Protein AF-A0A259RYV9-F1 (afdb_monomer)

Nearest PDB structures (foldseek):
  1l1l-assembly4_D  TM=4.058E-01  e=5.316E+00  Lactobacillus leichmannii

pLDDT: mean 86.41, std 16.16, range [40.16, 98.5]

Secondary structure (DSSP, 8-state):
-------PPP---HHHHHHHHHHHHHHHHHHHHH--S---HHHHHHHHHHHHHIIIII------

Radius of gyration: 14.47 Å; Cα contacts (8 Å, |Δi|>4): 36; chains: 1; bounding box: 44×18×31 Å

Solvent-accessible surface area (backbone atoms only — not comparable to full-atom values): 4066 Å² total; per-residue (Å²): 133,86,86,70,77,72,80,68,63,67,89,67,49,72,69,56,44,51,53,52,19,50,51,50,41,53,50,50,51,55,45,62,77,70,49,94,65,95,74,63,60,72,59,56,56,72,41,27,58,59,53,37,47,36,61,56,68,68,51,95,73,81,92,122

Sequence (64 aa):
MSDRALPGRGEHSVEELEDLAFELRSKLLQLCGTYEGAVHIGGDLSAADIFTALFEYGLRVDPA

Foldseek 3Di:
DDPPQDPQQPPDDPVSLVVQLVVQLVVLVVCVVVDPDDDPSVVSNVCSSVVSCCVRPVDRDDPD

Structure (mmCIF, N/CA/C/O backbone):
data_AF-A0A259RYV9-F1
#
_entry.id   AF-A0A259RYV9-F1
#
loop_
_atom_site.group_PDB
_atom_site.id
_atom_site.type_symbol
_atom_site.label_atom_id
_atom_site.label_alt_id
_atom_site.label_comp_id
_atom_site.label_asym_id
_atom_site.label_entity_id
_atom_site.label_seq_id
_atom_site.pdbx_PDB_ins_code
_atom_site.Cartn_x
_atom_site.Cartn_y
_atom_site.Cartn_z
_atom_site.occupancy
_atom_site.B_iso_or_equiv
_atom_site.auth_seq_id
_atom_site.auth_comp_id
_atom_site.auth_asym_id
_atom_site.auth_atom_id
_atom_site.pdbx_PDB_model_num
ATOM 1 N N . MET A 1 1 ? -35.241 4.367 -5.205 1.00 40.16 1 MET A N 1
ATOM 2 C CA . MET A 1 1 ? -34.038 3.509 -5.185 1.00 40.16 1 MET A CA 1
ATOM 3 C C . MET A 1 1 ? -33.6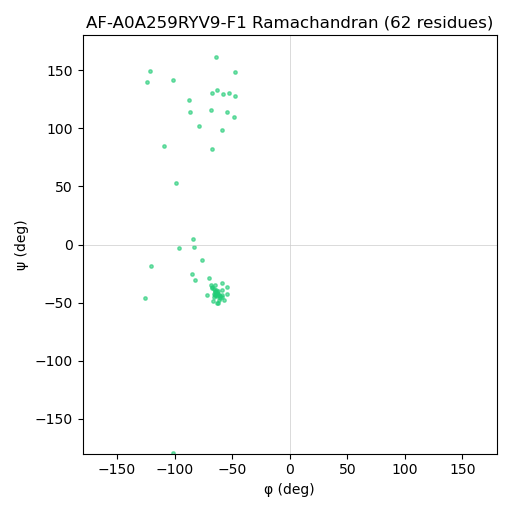27 3.373 -3.735 1.00 40.16 1 MET A C 1
ATOM 5 O O . MET A 1 1 ? -33.475 4.392 -3.081 1.00 40.16 1 MET A O 1
ATOM 9 N N . SER A 1 2 ? -33.631 2.149 -3.209 1.00 45.44 2 SER A N 1
ATOM 10 C CA . SER A 1 2 ? -33.365 1.880 -1.793 1.00 45.44 2 SER A CA 1
ATOM 11 C C . SER A 1 2 ? -31.901 2.182 -1.498 1.00 45.44 2 SER A C 1
ATOM 13 O O . SER A 1 2 ? -31.027 1.508 -2.034 1.00 45.44 2 SER A O 1
ATOM 15 N N . ASP A 1 3 ? -31.664 3.174 -0.648 1.00 46.44 3 ASP A N 1
ATOM 16 C CA . ASP A 1 3 ? -30.386 3.440 0.006 1.00 46.44 3 ASP A CA 1
ATOM 17 C C . ASP A 1 3 ? -30.107 2.284 0.978 1.00 46.44 3 ASP A C 1
ATOM 19 O O . ASP A 1 3 ? -30.488 2.306 2.147 1.00 46.44 3 ASP A O 1
ATOM 23 N N . ARG A 1 4 ? -29.572 1.173 0.461 1.00 49.59 4 ARG A N 1
ATOM 24 C CA . ARG A 1 4 ? -28.925 0.187 1.322 1.00 49.59 4 ARG A CA 1
ATOM 25 C C . ARG A 1 4 ? -27.548 0.752 1.616 1.00 49.59 4 ARG A C 1
ATOM 27 O O . ARG A 1 4 ? -26.668 0.668 0.767 1.00 49.59 4 ARG A O 1
ATOM 34 N N . ALA A 1 5 ? -27.392 1.318 2.810 1.00 48.94 5 ALA A N 1
ATOM 35 C CA . ALA A 1 5 ? -26.085 1.554 3.393 1.00 48.94 5 ALA A CA 1
ATOM 36 C C . ALA A 1 5 ? -25.282 0.252 3.268 1.00 48.94 5 ALA A C 1
ATOM 38 O O . ALA A 1 5 ? -25.632 -0.761 3.880 1.00 48.94 5 ALA A O 1
ATOM 39 N N . LEU A 1 6 ? -24.266 0.260 2.403 1.00 55.56 6 LEU A N 1
ATOM 40 C CA . LEU A 1 6 ? -23.283 -0.811 2.371 1.00 55.56 6 LEU A CA 1
ATOM 41 C C . LEU A 1 6 ? -22.675 -0.852 3.777 1.00 55.56 6 LEU A C 1
ATOM 43 O O . LEU A 1 6 ? -22.344 0.221 4.294 1.00 55.56 6 LEU A O 1
ATOM 47 N N . PRO A 1 7 ? -22.611 -2.023 4.436 1.00 50.22 7 PRO A N 1
ATOM 48 C CA . PRO A 1 7 ? -21.998 -2.114 5.749 1.00 50.22 7 PRO A CA 1
ATOM 49 C C . PRO A 1 7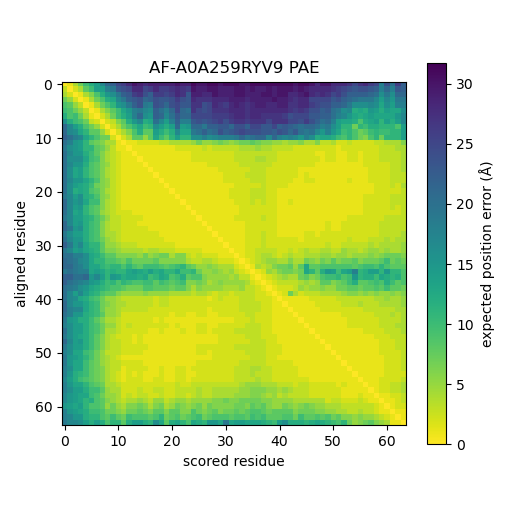 ? -20.594 -1.536 5.614 1.00 50.22 7 PRO A C 1
ATOM 51 O O . PRO A 1 7 ? -19.782 -2.065 4.855 1.00 50.22 7 PRO A O 1
ATOM 54 N N . GLY A 1 8 ? -20.343 -0.404 6.277 1.00 54.16 8 GLY A N 1
ATOM 55 C CA . GLY A 1 8 ? -18.994 0.128 6.359 1.00 54.16 8 GLY A CA 1
ATOM 56 C C . GLY A 1 8 ? -18.119 -0.998 6.882 1.00 54.16 8 GLY A C 1
ATOM 57 O O . GLY A 1 8 ? -18.499 -1.654 7.860 1.00 54.16 8 GLY A O 1
ATOM 58 N N . ARG A 1 9 ? -16.992 -1.265 6.209 1.00 62.12 9 ARG A N 1
ATOM 59 C CA . ARG A 1 9 ? -15.916 -2.017 6.857 1.00 62.12 9 ARG A CA 1
ATOM 60 C C . ARG A 1 9 ? -15.730 -1.364 8.223 1.00 62.12 9 ARG A C 1
ATOM 62 O O . ARG A 1 9 ? -15.755 -0.135 8.304 1.00 62.12 9 ARG A O 1
ATOM 69 N N . GLY A 1 10 ? -15.765 -2.175 9.281 1.00 63.88 10 GLY A N 1
ATOM 70 C CA . GLY A 1 10 ? -15.781 -1.671 10.655 1.00 63.88 10 GLY A CA 1
ATOM 71 C C . GLY A 1 10 ? -14.710 -0.601 10.842 1.00 63.88 10 GLY A C 1
ATOM 72 O O . GLY A 1 10 ? -13.698 -0.635 10.149 1.00 63.88 10 GLY A O 1
ATOM 73 N N . GLU A 1 11 ? -14.956 0.371 11.720 1.00 78.69 11 GLU A N 1
ATOM 74 C CA . GLU A 1 11 ? -14.020 1.476 11.933 1.00 78.69 11 GLU A CA 1
ATOM 75 C C . GLU A 1 11 ? -12.660 0.917 12.370 1.00 78.69 11 GLU A C 1
ATOM 77 O O . GLU A 1 11 ? -12.473 0.561 13.532 1.00 78.69 11 GLU A O 1
ATOM 82 N N . HIS A 1 12 ? -11.734 0.796 11.417 1.00 89.06 12 HIS A N 1
ATOM 83 C CA . HIS A 1 12 ? -10.371 0.379 11.686 1.00 89.06 12 HIS A CA 1
ATOM 84 C C . HIS A 1 12 ? -9.714 1.424 12.584 1.00 89.06 12 HIS A C 1
ATOM 86 O O . HIS A 1 12 ? -9.791 2.632 12.332 1.00 89.06 12 HIS A O 1
ATOM 92 N N . SER A 1 13 ? -9.049 0.956 13.631 1.00 95.12 13 SER A N 1
ATOM 93 C CA . SER A 1 13 ? -8.126 1.781 14.397 1.00 95.12 13 SER A CA 1
ATOM 94 C C . SER A 1 13 ? -6.936 2.203 13.528 1.00 95.12 13 SER A C 1
ATOM 96 O O . SER A 1 13 ? -6.644 1.598 12.497 1.00 95.12 13 SER A O 1
ATOM 98 N N . VAL A 1 14 ? -6.217 3.245 13.951 1.00 96.06 14 VAL A N 1
ATOM 99 C CA . VAL A 1 14 ? -5.004 3.689 13.242 1.00 96.06 14 VAL A CA 1
ATOM 100 C C . VAL A 1 14 ? -3.965 2.563 13.164 1.00 96.06 14 VAL A C 1
ATOM 102 O O . VAL A 1 14 ? -3.376 2.379 12.108 1.00 96.06 14 VAL A O 1
ATOM 105 N N . GLU A 1 15 ? -3.803 1.775 14.230 1.00 97.38 15 GLU A N 1
ATOM 106 C CA . GLU A 1 15 ? -2.873 0.634 14.272 1.00 97.38 15 GLU A CA 1
ATOM 107 C C . GLU A 1 15 ? -3.257 -0.448 13.247 1.00 97.38 15 GLU A C 1
ATOM 109 O O . GLU A 1 15 ? -2.416 -0.908 12.480 1.00 97.38 15 GLU A O 1
ATOM 114 N N . GLU A 1 16 ? -4.547 -0.778 13.128 1.00 96.94 16 GLU A N 1
ATOM 115 C CA . GLU A 1 16 ? -5.019 -1.718 12.100 1.00 96.94 16 GLU A CA 1
ATOM 116 C C . GLU A 1 16 ? -4.823 -1.175 10.673 1.00 96.94 16 GLU A C 1
ATOM 118 O O . GLU A 1 16 ? -4.523 -1.937 9.754 1.00 96.94 16 GLU A O 1
ATOM 123 N N . LEU A 1 17 ? -4.968 0.139 10.462 1.00 96.44 17 LEU A N 1
ATOM 124 C CA . LEU A 1 17 ? -4.680 0.766 9.166 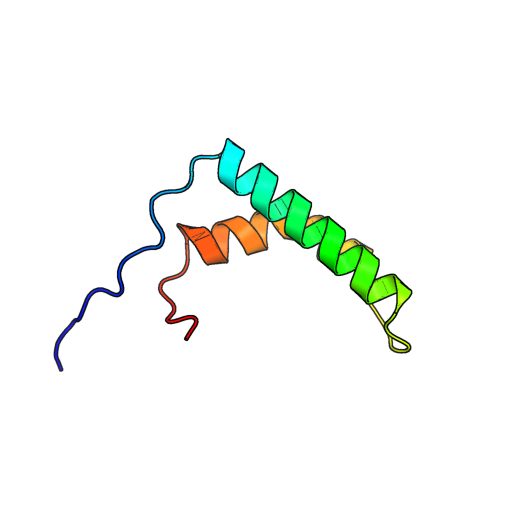1.00 96.44 17 LEU A CA 1
ATOM 125 C C . LEU A 1 17 ? -3.182 0.719 8.829 1.00 96.44 17 LEU A C 1
ATOM 127 O O . LEU A 1 17 ? -2.828 0.518 7.666 1.00 96.44 17 LEU A O 1
ATOM 131 N N . GLU A 1 18 ? -2.303 0.878 9.819 1.00 98.00 18 GLU A N 1
ATOM 132 C CA . GLU A 1 18 ? -0.852 0.740 9.647 1.00 98.00 18 GLU A CA 1
ATOM 133 C C . GLU A 1 18 ? -0.470 -0.698 9.264 1.00 98.00 18 GLU A C 1
ATOM 135 O O . GLU A 1 18 ? 0.298 -0.893 8.315 1.00 98.00 18 GLU A O 1
ATOM 140 N N . ASP A 1 19 ? -1.072 -1.701 9.912 1.00 98.50 19 ASP A N 1
ATOM 141 C CA . ASP A 1 19 ? -0.885 -3.118 9.579 1.00 98.50 19 ASP A CA 1
ATOM 142 C C . ASP A 1 19 ? -1.336 -3.434 8.143 1.00 98.50 19 ASP A C 1
ATOM 144 O O . ASP A 1 19 ? -0.606 -4.065 7.369 1.00 98.50 19 ASP A O 1
ATOM 148 N N . LEU A 1 20 ? -2.509 -2.939 7.738 1.00 97.69 20 LEU A N 1
ATOM 149 C CA . LEU A 1 20 ? -3.027 -3.113 6.376 1.00 97.69 20 LEU A CA 1
ATOM 150 C C . LEU A 1 20 ? -2.147 -2.409 5.333 1.00 97.69 20 LEU A C 1
ATOM 152 O O . LEU A 1 20 ? -1.886 -2.951 4.254 1.00 97.69 20 LEU A O 1
ATOM 156 N N . ALA A 1 21 ? -1.639 -1.213 5.636 1.00 98.38 21 ALA A N 1
ATOM 157 C CA . ALA A 1 21 ? -0.715 -0.509 4.754 1.00 98.38 21 ALA A CA 1
ATOM 158 C C . ALA A 1 21 ? 0.649 -1.213 4.662 1.00 98.38 21 ALA A C 1
ATOM 160 O O . ALA A 1 21 ? 1.277 -1.224 3.598 1.00 98.38 21 ALA A O 1
ATOM 161 N N . PHE A 1 22 ? 1.125 -1.831 5.744 1.00 98.50 22 PHE A N 1
ATOM 162 C CA . PHE A 1 22 ? 2.311 -2.686 5.719 1.00 98.50 22 PHE A CA 1
ATOM 163 C C . PHE A 1 22 ? 2.095 -3.936 4.850 1.00 98.50 22 PHE A C 1
ATOM 165 O O . PHE A 1 22 ? 2.956 -4.287 4.031 1.00 98.50 22 PHE A O 1
ATOM 172 N N . GLU A 1 23 ? 0.932 -4.578 4.966 1.00 98.50 23 GLU A N 1
ATOM 173 C CA . GLU A 1 23 ? 0.561 -5.716 4.127 1.00 98.50 23 GLU A CA 1
ATOM 174 C C . GLU A 1 23 ? 0.523 -5.324 2.641 1.00 98.50 23 GLU A C 1
ATOM 176 O O . GLU A 1 23 ? 1.090 -6.026 1.797 1.00 98.50 23 GLU A O 1
ATOM 181 N N . LEU A 1 24 ? -0.073 -4.172 2.314 1.00 98.38 24 LEU A N 1
ATOM 182 C CA . LEU A 1 24 ? -0.107 -3.635 0.953 1.00 98.38 24 LEU A CA 1
ATOM 183 C C . LEU A 1 24 ? 1.306 -3.450 0.383 1.00 98.38 24 LEU A C 1
ATOM 185 O O . LEU A 1 24 ? 1.590 -3.923 -0.718 1.00 98.38 24 LEU A O 1
ATOM 189 N N . ARG A 1 25 ? 2.223 -2.833 1.139 1.00 98.44 25 ARG A N 1
ATOM 190 C CA . ARG A 1 25 ? 3.630 -2.668 0.725 1.00 98.44 25 ARG A CA 1
ATOM 191 C C . ARG A 1 25 ? 4.313 -4.005 0.463 1.00 98.44 25 ARG A C 1
ATOM 193 O O . ARG A 1 25 ? 5.005 -4.157 -0.542 1.00 98.44 25 ARG A O 1
ATOM 200 N N . SER A 1 26 ? 4.092 -4.983 1.337 1.00 98.12 26 SER A N 1
ATOM 201 C CA . SER A 1 26 ? 4.656 -6.327 1.186 1.00 98.12 26 SER A CA 1
ATOM 202 C C . SER A 1 26 ? 4.165 -7.004 -0.098 1.00 98.12 26 SER A C 1
ATOM 204 O O . SER A 1 26 ? 4.968 -7.555 -0.853 1.00 98.12 26 SER A O 1
ATOM 206 N N . LYS A 1 27 ? 2.865 -6.896 -0.403 1.00 96.88 27 LYS A N 1
ATOM 207 C CA . LYS A 1 27 ? 2.276 -7.414 -1.649 1.00 96.88 27 LYS A CA 1
ATOM 208 C C . LYS A 1 27 ? 2.810 -6.695 -2.888 1.00 96.88 27 LYS A C 1
ATOM 210 O O . LYS A 1 27 ? 3.118 -7.352 -3.879 1.00 96.88 27 LYS A O 1
ATOM 215 N N . LEU A 1 28 ? 2.974 -5.372 -2.835 1.00 96.38 28 LEU A N 1
ATOM 216 C CA . LEU A 1 28 ? 3.550 -4.584 -3.932 1.00 96.38 28 LEU A CA 1
ATOM 217 C C . LEU A 1 28 ? 4.997 -4.995 -4.234 1.00 96.38 28 LEU A C 1
ATOM 219 O O . LEU A 1 28 ? 5.367 -5.121 -5.399 1.00 96.38 28 LEU A O 1
ATOM 223 N N . LEU A 1 29 ? 5.806 -5.266 -3.207 1.00 95.56 29 LEU A N 1
ATOM 224 C CA . LEU A 1 29 ? 7.171 -5.770 -3.386 1.00 95.56 29 LEU A CA 1
ATOM 225 C C . LEU A 1 29 ? 7.194 -7.170 -4.011 1.00 95.56 29 LEU A C 1
ATOM 227 O O . LEU A 1 29 ? 7.984 -7.422 -4.920 1.00 95.56 29 LEU A O 1
ATOM 231 N N . GLN A 1 30 ? 6.311 -8.069 -3.568 1.00 94.94 30 GLN A N 1
ATOM 232 C CA . GLN A 1 30 ? 6.171 -9.403 -4.165 1.00 94.94 30 GLN A CA 1
ATOM 233 C C . GLN A 1 30 ? 5.741 -9.323 -5.636 1.00 94.94 30 GLN A C 1
ATOM 235 O O . GLN A 1 30 ? 6.302 -10.017 -6.488 1.00 94.94 30 GLN A O 1
ATOM 240 N N . LEU A 1 31 ? 4.790 -8.440 -5.950 1.00 92.75 31 LEU A N 1
ATOM 241 C CA . LEU A 1 31 ? 4.361 -8.176 -7.319 1.00 92.75 31 LEU A CA 1
ATOM 242 C C . LEU A 1 31 ? 5.518 -7.626 -8.158 1.00 92.75 31 LEU A C 1
ATOM 244 O O . LEU A 1 31 ? 5.788 -8.142 -9.235 1.00 92.75 31 LEU A O 1
ATOM 248 N N . CYS A 1 32 ? 6.256 -6.639 -7.649 1.00 91.50 32 CYS A N 1
ATOM 249 C CA . CYS A 1 32 ? 7.414 -6.071 -8.339 1.00 91.50 32 CYS A CA 1
ATOM 250 C C . CYS A 1 32 ? 8.501 -7.118 -8.636 1.00 91.50 32 CYS A C 1
ATOM 252 O O . CYS A 1 32 ? 9.178 -7.017 -9.654 1.00 91.50 32 CYS A O 1
ATOM 254 N N . GLY A 1 33 ? 8.674 -8.120 -7.768 1.00 88.12 33 GLY A N 1
ATOM 255 C CA . GLY A 1 33 ? 9.628 -9.212 -7.978 1.00 88.12 33 GLY A CA 1
ATOM 256 C C . GLY A 1 33 ? 9.183 -10.270 -8.994 1.00 88.12 33 GLY A C 1
ATOM 257 O O . GLY A 1 33 ? 10.002 -11.090 -9.401 1.00 88.12 33 GLY A O 1
ATOM 258 N N . THR A 1 34 ? 7.907 -10.282 -9.387 1.00 90.25 34 THR A N 1
ATOM 259 C CA . THR A 1 34 ? 7.319 -11.311 -10.268 1.00 90.25 34 THR A CA 1
ATOM 260 C C . THR A 1 34 ? 6.745 -10.753 -11.569 1.00 90.25 34 THR A C 1
ATOM 262 O O . THR A 1 34 ? 6.549 -11.502 -12.523 1.00 90.25 34 THR A O 1
ATOM 265 N N . TYR A 1 35 ? 6.481 -9.451 -11.632 1.00 89.50 35 TYR A N 1
ATOM 266 C CA . TYR A 1 35 ? 5.918 -8.775 -12.792 1.00 89.50 35 TYR A CA 1
ATOM 267 C C . TYR A 1 35 ? 7.017 -8.326 -13.765 1.00 89.50 35 TYR A C 1
ATOM 269 O O . TYR A 1 35 ? 7.914 -7.575 -13.395 1.00 89.50 35 TYR A O 1
ATOM 277 N N . GLU A 1 36 ? 6.924 -8.742 -15.031 1.00 82.56 36 GLU A N 1
ATOM 278 C CA . GLU A 1 36 ? 7.922 -8.425 -16.072 1.00 82.56 36 GLU A CA 1
ATOM 279 C C . GLU A 1 36 ? 7.711 -7.053 -16.753 1.00 82.56 36 GLU A C 1
ATOM 281 O O . GLU A 1 36 ? 8.410 -6.711 -17.708 1.00 82.56 36 GLU A O 1
ATOM 286 N N . GLY A 1 37 ? 6.743 -6.253 -16.294 1.00 86.00 37 GLY A N 1
ATOM 287 C CA . GLY A 1 37 ? 6.454 -4.923 -16.838 1.00 86.00 37 GLY A CA 1
ATOM 288 C C . GLY A 1 37 ? 7.005 -3.768 -15.995 1.00 86.00 37 GLY A C 1
ATOM 289 O O . GLY A 1 37 ? 7.615 -3.954 -14.945 1.00 86.00 37 GLY A O 1
ATOM 290 N N . ALA A 1 38 ? 6.760 -2.536 -16.450 1.00 84.81 38 ALA A N 1
ATOM 291 C CA . ALA A 1 38 ? 7.145 -1.338 -15.707 1.00 84.81 38 ALA A CA 1
ATOM 292 C C . ALA A 1 38 ? 6.324 -1.199 -14.412 1.00 84.81 38 ALA A C 1
ATOM 294 O O . ALA A 1 38 ? 5.095 -1.263 -14.446 1.00 84.81 38 ALA A O 1
ATOM 295 N N . VAL A 1 39 ? 7.011 -0.964 -13.292 1.00 87.25 39 VAL A N 1
ATOM 296 C CA . VAL A 1 39 ? 6.413 -0.717 -11.970 1.00 87.25 39 VAL A CA 1
ATOM 297 C C . VAL A 1 39 ? 6.929 0.615 -11.432 1.00 87.25 39 VAL A C 1
ATOM 299 O O . VAL A 1 39 ? 8.117 0.922 -11.552 1.00 87.25 39 VAL A O 1
ATOM 302 N N . HIS A 1 40 ? 6.058 1.400 -10.798 1.00 92.38 40 HIS A N 1
ATOM 303 C CA . HIS A 1 40 ? 6.421 2.650 -10.128 1.00 92.38 40 HIS A CA 1
ATOM 304 C C . HIS A 1 40 ? 6.571 2.436 -8.624 1.00 92.38 40 HIS A C 1
ATOM 306 O O . HIS A 1 40 ? 6.003 3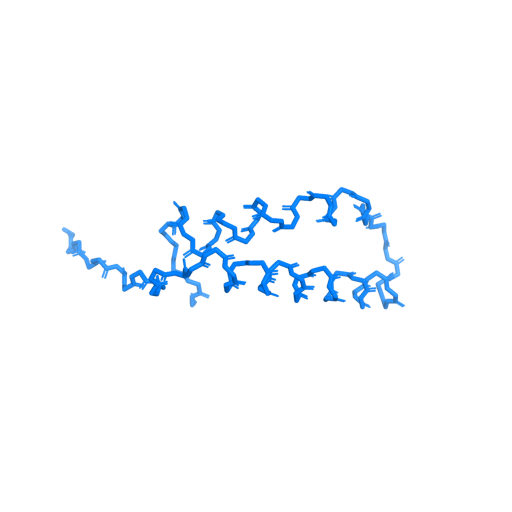.169 -7.817 1.00 92.38 40 HIS A O 1
ATOM 312 N N . ILE A 1 41 ? 7.396 1.454 -8.251 1.00 94.25 41 ILE A N 1
ATOM 313 C CA . ILE A 1 41 ? 7.429 0.906 -6.891 1.00 94.25 41 ILE A CA 1
ATOM 314 C C . ILE A 1 41 ? 7.652 1.974 -5.811 1.00 94.25 41 ILE A C 1
ATOM 316 O O . ILE A 1 41 ? 7.032 1.926 -4.757 1.00 94.25 41 ILE A O 1
ATOM 320 N N . GLY A 1 42 ? 8.479 2.991 -6.079 1.00 94.69 42 GLY A N 1
ATOM 321 C CA . GLY A 1 42 ? 8.683 4.099 -5.141 1.00 94.69 42 GLY A CA 1
ATOM 322 C C . GLY A 1 42 ? 7.410 4.914 -4.885 1.00 94.69 42 GLY A C 1
ATOM 323 O O . GLY A 1 42 ? 7.128 5.261 -3.740 1.00 94.69 42 GLY A O 1
ATOM 324 N N . GLY A 1 43 ? 6.624 5.177 -5.933 1.00 96.50 43 GLY A N 1
ATOM 325 C CA . GLY A 1 43 ? 5.332 5.855 -5.824 1.00 96.50 43 GLY A CA 1
ATOM 326 C C . GLY A 1 43 ? 4.315 4.997 -5.077 1.00 96.50 43 GLY A C 1
ATOM 327 O O . GLY A 1 43 ? 3.728 5.466 -4.103 1.00 96.50 43 GLY A O 1
ATOM 328 N N . ASP A 1 44 ? 4.196 3.726 -5.461 1.00 95.12 44 ASP A N 1
ATOM 329 C CA . ASP A 1 44 ? 3.247 2.781 -4.864 1.00 95.12 44 ASP A CA 1
ATOM 330 C C . ASP A 1 44 ? 3.481 2.615 -3.351 1.00 95.12 44 ASP A C 1
ATOM 332 O O . ASP A 1 44 ? 2.547 2.703 -2.554 1.00 95.12 44 ASP A O 1
ATOM 336 N N . LEU A 1 45 ? 4.744 2.461 -2.929 1.00 97.62 45 LEU A N 1
ATOM 337 C CA . LEU A 1 45 ? 5.109 2.329 -1.514 1.00 97.62 45 LEU A CA 1
ATOM 338 C C . LEU A 1 45 ? 4.867 3.615 -0.712 1.00 97.62 45 LEU A C 1
ATOM 340 O O . LEU A 1 45 ? 4.470 3.542 0.454 1.00 97.62 45 LEU A O 1
ATOM 344 N N . SER A 1 46 ? 5.114 4.779 -1.322 1.00 97.69 46 SER A N 1
ATOM 345 C CA . SER A 1 46 ? 4.929 6.084 -0.671 1.00 97.69 46 SER A CA 1
ATOM 346 C C . SER A 1 46 ? 3.458 6.432 -0.436 1.00 97.69 46 SER A C 1
ATOM 348 O O . SER A 1 46 ? 3.140 7.133 0.520 1.00 97.69 46 SER A O 1
ATOM 350 N N . ALA A 1 47 ? 2.561 5.918 -1.280 1.00 98.19 47 ALA A N 1
ATOM 351 C CA . ALA A 1 47 ? 1.131 6.199 -1.224 1.00 98.19 47 ALA A CA 1
ATO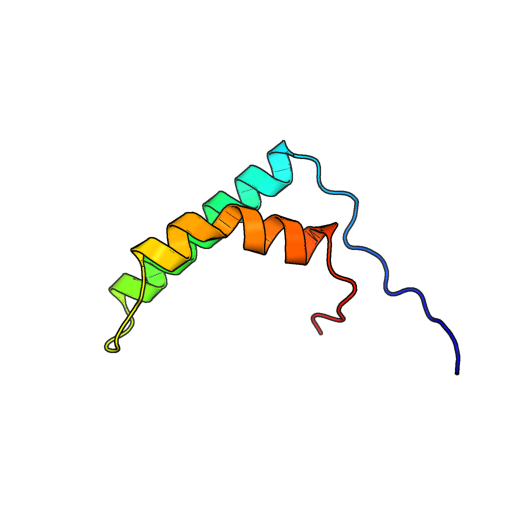M 352 C C . ALA A 1 47 ? 0.316 5.133 -0.469 1.00 98.19 47 ALA A C 1
ATOM 354 O O . ALA A 1 47 ? -0.887 5.311 -0.292 1.00 98.19 47 ALA A O 1
ATOM 355 N N . ALA A 1 48 ? 0.946 4.049 -0.002 1.00 98.25 48 ALA A N 1
ATOM 356 C CA . ALA A 1 48 ? 0.256 2.916 0.612 1.00 98.25 48 ALA A CA 1
ATOM 357 C C . ALA A 1 48 ? -0.663 3.312 1.785 1.00 98.25 48 ALA A C 1
ATOM 359 O O . ALA A 1 48 ? -1.803 2.863 1.816 1.00 98.25 48 ALA A O 1
ATOM 360 N N . ASP A 1 49 ? -0.236 4.206 2.686 1.00 98.06 49 ASP A N 1
ATOM 361 C CA . ASP A 1 49 ? -1.092 4.646 3.805 1.00 98.06 49 ASP A CA 1
ATOM 362 C C . ASP A 1 49 ? -2.321 5.427 3.316 1.00 98.06 49 ASP A C 1
ATOM 364 O O . ASP A 1 49 ? -3.422 5.256 3.836 1.00 98.06 49 ASP A O 1
ATOM 368 N N . ILE A 1 50 ? -2.156 6.256 2.277 1.00 97.81 50 ILE A N 1
ATOM 369 C CA . ILE A 1 50 ? -3.257 7.018 1.673 1.00 97.81 50 ILE A CA 1
ATOM 370 C C . ILE A 1 50 ? -4.253 6.057 1.023 1.00 97.81 50 ILE A C 1
ATOM 372 O O . ILE A 1 50 ? -5.457 6.211 1.211 1.00 97.81 50 ILE A O 1
ATOM 376 N N . PHE A 1 51 ? -3.774 5.061 0.275 1.00 96.75 51 PHE A N 1
ATOM 377 C CA . PHE A 1 51 ? -4.644 4.074 -0.363 1.00 96.75 51 PHE A CA 1
ATOM 378 C C . PHE A 1 51 ? -5.409 3.242 0.659 1.00 96.75 51 PHE A C 1
ATOM 380 O O . PHE A 1 51 ? -6.620 3.082 0.508 1.00 96.75 51 PHE A O 1
ATOM 387 N N . THR A 1 52 ? -4.738 2.782 1.714 1.00 96.31 52 THR A N 1
ATOM 388 C CA . THR A 1 52 ? -5.376 2.034 2.797 1.00 96.31 52 THR A CA 1
ATOM 389 C C . THR A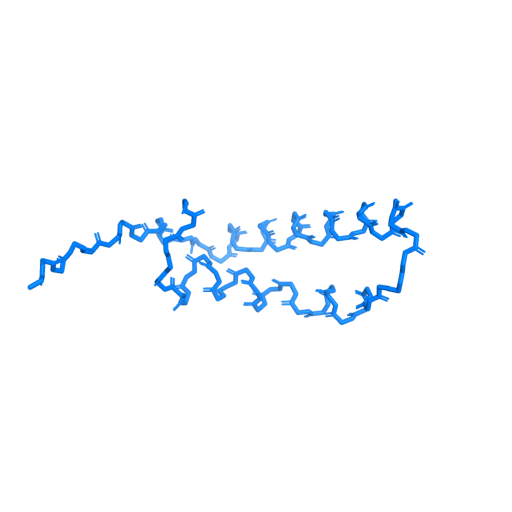 1 52 ? -6.427 2.883 3.507 1.00 96.31 52 THR A C 1
ATOM 391 O O . THR A 1 52 ? -7.574 2.463 3.609 1.00 96.31 52 THR A O 1
ATOM 394 N N . ALA A 1 53 ? -6.101 4.112 3.919 1.00 95.06 53 ALA A N 1
ATOM 395 C CA . ALA A 1 53 ? -7.061 4.985 4.594 1.00 95.06 53 ALA A CA 1
ATOM 396 C C . ALA A 1 53 ? -8.250 5.362 3.694 1.00 95.06 53 ALA A C 1
ATOM 398 O O . ALA A 1 53 ? -9.394 5.400 4.144 1.00 95.06 53 ALA A O 1
ATOM 399 N N . LEU A 1 54 ? -8.013 5.623 2.406 1.00 94.69 54 LEU A N 1
ATOM 400 C CA . LEU A 1 54 ? -9.099 5.878 1.465 1.00 94.69 54 LEU A CA 1
ATOM 401 C C . LEU A 1 54 ? -9.995 4.651 1.325 1.00 94.69 54 LEU A C 1
ATOM 403 O O . LEU A 1 54 ? -11.203 4.789 1.444 1.00 94.69 54 LEU A O 1
ATOM 407 N N . PHE A 1 55 ? -9.438 3.469 1.087 1.00 93.19 55 PHE A N 1
ATOM 408 C CA . PHE A 1 55 ? -10.242 2.282 0.816 1.00 93.19 55 PHE A CA 1
ATOM 409 C C . PHE A 1 55 ? -10.979 1.755 2.053 1.00 93.19 55 PHE A C 1
ATOM 411 O O . PHE A 1 55 ? -12.158 1.424 1.960 1.00 93.19 55 PHE A O 1
ATOM 418 N N . GLU A 1 56 ? -10.308 1.708 3.200 1.00 91.62 56 GLU A N 1
ATOM 419 C CA . GLU A 1 56 ? -10.848 1.102 4.421 1.00 91.62 56 GLU A CA 1
ATOM 420 C C . GLU A 1 56 ? -11.731 2.067 5.227 1.00 91.62 56 GLU A C 1
ATOM 422 O O . GLU A 1 56 ? -12.618 1.624 5.952 1.00 91.62 56 GLU A O 1
ATOM 427 N N . TYR A 1 57 ? -11.518 3.382 5.095 1.00 88.88 57 TYR A N 1
ATOM 428 C CA . TYR A 1 57 ? -12.217 4.397 5.894 1.00 88.88 57 TYR A CA 1
ATOM 429 C C . TYR A 1 57 ? -12.920 5.476 5.052 1.00 88.88 57 TYR A C 1
ATOM 431 O O . TYR A 1 57 ? -14.064 5.840 5.328 1.00 88.88 57 TYR A O 1
ATOM 439 N N . GLY A 1 58 ? -12.252 6.023 4.033 1.00 89.19 58 GLY A N 1
ATOM 440 C CA . GLY A 1 58 ? -12.734 7.209 3.312 1.00 89.19 58 GLY A CA 1
ATOM 441 C C . GLY A 1 58 ? -13.776 6.944 2.218 1.00 89.19 58 GLY A C 1
ATOM 442 O O .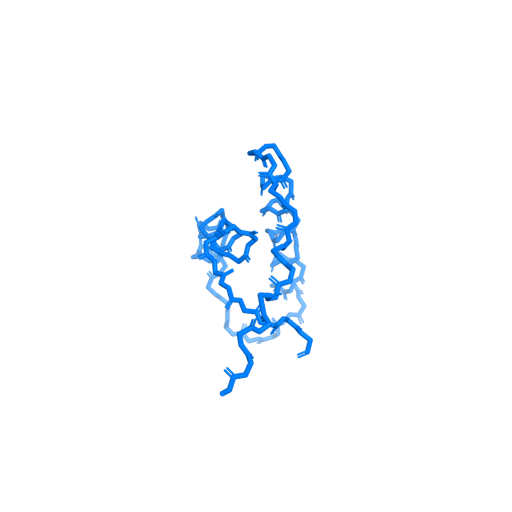 GLY A 1 58 ? -14.610 7.806 1.932 1.00 89.19 58 GLY A O 1
ATOM 443 N N . LEU A 1 59 ? -13.728 5.778 1.578 1.00 90.56 59 LEU A N 1
ATOM 444 C CA . LEU A 1 59 ? -14.525 5.432 0.407 1.00 90.56 59 LEU A CA 1
ATOM 445 C C . LEU A 1 59 ? -15.709 4.543 0.788 1.00 90.56 59 LEU A C 1
ATOM 447 O O . LEU A 1 59 ? -15.611 3.631 1.601 1.00 90.56 59 LEU A O 1
ATOM 451 N N . ARG A 1 60 ? -16.848 4.784 0.1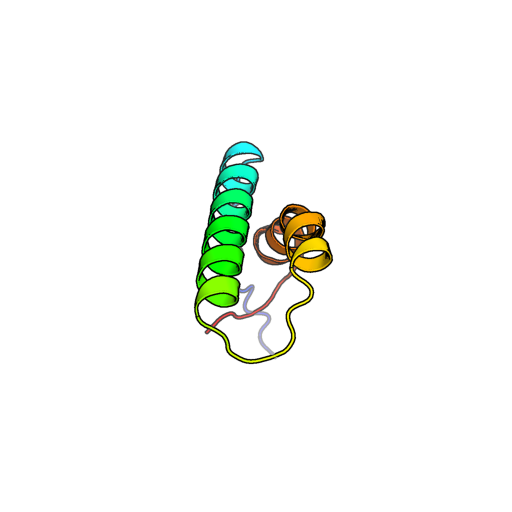35 1.00 87.12 60 ARG A N 1
ATOM 452 C CA . ARG A 1 60 ? -18.037 3.926 0.215 1.00 87.12 60 ARG A CA 1
ATOM 453 C C . ARG A 1 60 ? -18.202 3.204 -1.110 1.00 87.12 60 ARG A C 1
ATO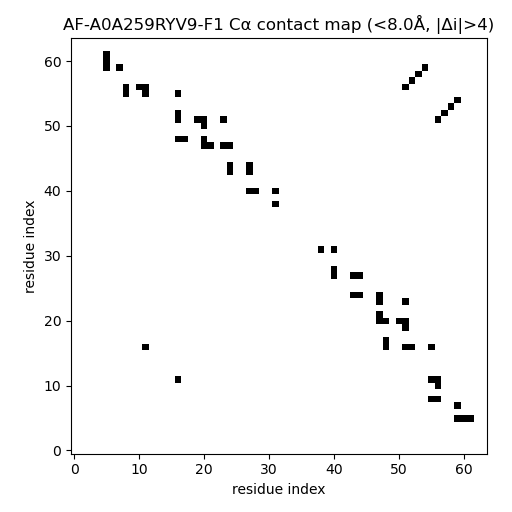M 455 O O . ARG A 1 60 ? -18.898 3.687 -2.000 1.00 87.12 60 ARG A O 1
ATOM 462 N N . VAL A 1 61 ? -17.502 2.087 -1.247 1.00 84.12 61 VAL A N 1
ATOM 463 C CA . VAL A 1 61 ? -17.496 1.257 -2.455 1.00 84.12 61 VAL A CA 1
ATOM 464 C C . VAL A 1 61 ? -17.959 -0.153 -2.114 1.00 84.12 61 VAL A C 1
ATOM 466 O O . VAL A 1 61 ? -17.747 -0.613 -0.994 1.00 84.12 61 VAL A O 1
ATOM 469 N N . ASP A 1 62 ? -18.607 -0.823 -3.066 1.00 83.69 62 ASP A N 1
ATOM 470 C CA . ASP A 1 62 ? -18.869 -2.260 -2.980 1.00 83.69 62 ASP A CA 1
ATOM 471 C C . ASP A 1 62 ? -17.647 -2.998 -3.551 1.00 83.69 62 ASP A C 1
ATOM 473 O O . ASP A 1 62 ? -17.338 -2.809 -4.730 1.00 83.69 62 ASP A O 1
ATOM 477 N N . PRO A 1 63 ? -16.889 -3.750 -2.734 1.00 76.75 63 PRO A N 1
ATOM 478 C CA . PRO A 1 63 ? -15.705 -4.461 -3.200 1.00 76.75 63 PRO A CA 1
ATOM 479 C C . PRO A 1 63 ? -16.017 -5.825 -3.845 1.00 76.75 63 PRO A C 1
ATOM 481 O O . PRO A 1 63 ? -15.068 -6.506 -4.237 1.00 76.75 63 PRO A O 1
ATOM 484 N N . ALA A 1 64 ? -17.288 -6.249 -3.885 1.00 74.75 64 ALA A N 1
ATOM 485 C CA . ALA A 1 64 ? -17.727 -7.547 -4.406 1.00 74.75 64 ALA A CA 1
ATOM 486 C C . ALA A 1 64 ? -18.016 -7.555 -5.917 1.00 74.75 64 ALA A C 1
ATOM 488 O O . ALA A 1 64 ? -18.429 -6.512 -6.474 1.00 74.75 64 ALA A O 1
#

Mean predicted aligned error: 6.92 Å